Protein AF-A0A7R7GB59-F1 (afdb_monomer_lite)

Sequence (107 aa):
MNTKWMILTLVTFAVSACASMTWHEGSMIQYSQVQALENNQYQIEVMGGWDHDQAALERAVIKKARTECNGNAEIISSRMGTYFSASQYASGDAPKILSRVRCVDNS

Radius of gyration: 17.48 Å; chains: 1; bounding box: 29×28×70 Å

Secondary structure (DSSP, 8-state):
-------------------EEEEETTEEEEEEEEEEETTTEEEEEEEE-TT--HHHHHHHHHHHHHHHTTSEEEEEEEEEEETTBS-TTSTTSPEEEEEEEEEE---

pLDDT: mean 77.11, std 18.32, range [34.41, 95.31]

Foldseek 3Di:
DDDDDDPPPPPDDPPFPPWDWDDFPNFIKIFHGWGDDPPQKIKTKMWTAQPDDPVSQVVVVQVVSCVVLVHGKDWPDKQKDFPVTSHPPPPPGTIMMITMMHRDPPD

Structure (mmCIF, N/CA/C/O backbone):
data_AF-A0A7R7GB59-F1
#
_entry.id   AF-A0A7R7GB59-F1
#
loop_
_atom_site.group_PDB
_atom_site.id
_atom_site.type_symbol
_atom_site.label_atom_id
_atom_site.label_alt_id
_atom_site.label_comp_id
_atom_site.label_asym_id
_atom_site.label_entity_id
_atom_site.label_s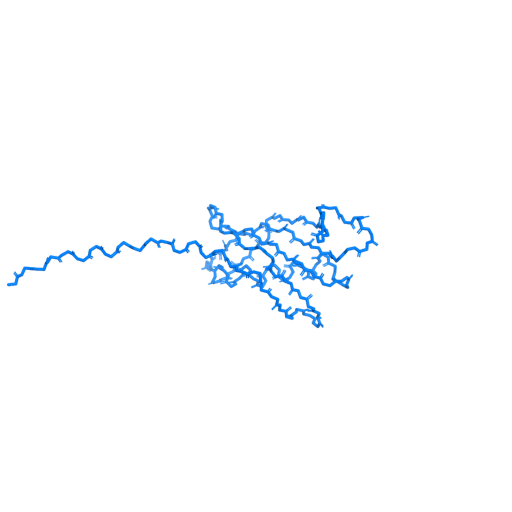eq_id
_atom_site.pdbx_PDB_ins_code
_atom_site.Cartn_x
_atom_site.Cartn_y
_atom_site.Cartn_z
_atom_site.occupancy
_atom_site.B_iso_or_equiv
_atom_site.auth_seq_id
_atom_site.auth_comp_id
_atom_site.auth_asym_id
_atom_site.auth_atom_id
_atom_site.pdbx_PDB_model_num
ATOM 1 N N . MET A 1 1 ? -9.441 12.409 53.622 1.00 40.56 1 MET A N 1
ATOM 2 C CA . MET A 1 1 ? -9.433 11.821 52.264 1.00 40.56 1 MET A CA 1
ATOM 3 C C . MET A 1 1 ? -10.400 12.614 51.409 1.00 40.56 1 MET A C 1
ATOM 5 O O . MET A 1 1 ? -11.562 12.677 51.770 1.00 40.56 1 MET A O 1
ATOM 9 N N . ASN A 1 2 ? -9.917 13.276 50.357 1.00 34.41 2 ASN A N 1
ATOM 10 C CA . ASN A 1 2 ? -10.762 13.876 49.323 1.00 34.41 2 ASN A CA 1
ATOM 11 C C . ASN A 1 2 ? -9.976 13.860 48.007 1.00 34.41 2 ASN A C 1
ATOM 13 O O . ASN A 1 2 ? -9.102 14.690 47.767 1.00 34.41 2 ASN A O 1
ATOM 17 N N . THR A 1 3 ? -10.249 12.837 47.205 1.00 44.44 3 THR A N 1
ATOM 18 C CA . THR A 1 3 ? -9.691 12.568 45.880 1.00 44.44 3 THR A CA 1
ATOM 19 C C . THR A 1 3 ? -10.236 13.592 44.888 1.00 44.44 3 THR A C 1
ATOM 21 O O . THR A 1 3 ? -11.377 13.505 44.438 1.00 44.44 3 THR A O 1
ATOM 24 N N . LYS A 1 4 ? -9.423 14.596 44.549 1.00 42.50 4 LYS A N 1
ATOM 25 C CA . LYS A 1 4 ? -9.718 15.514 43.447 1.00 42.50 4 LYS A CA 1
ATOM 26 C C . LYS A 1 4 ? -9.178 14.934 42.140 1.00 42.50 4 LYS A C 1
ATOM 28 O O . LYS A 1 4 ? -7.990 15.021 41.865 1.00 42.50 4 LYS A O 1
ATOM 33 N N . TRP A 1 5 ? -10.088 14.303 41.402 1.00 39.53 5 TRP A N 1
ATOM 34 C CA . TRP A 1 5 ? -10.272 14.412 39.952 1.00 39.53 5 TRP A CA 1
ATOM 35 C C . TRP A 1 5 ? -9.007 14.648 39.117 1.00 39.53 5 TRP A C 1
ATOM 37 O O . TRP A 1 5 ? -8.635 15.778 38.811 1.00 39.53 5 TRP A O 1
ATOM 47 N N . MET A 1 6 ? -8.401 13.544 38.689 1.00 41.81 6 MET A N 1
ATOM 48 C CA . MET A 1 6 ? -7.407 13.501 37.623 1.00 41.81 6 MET A CA 1
ATOM 49 C C . MET A 1 6 ? -8.160 13.250 36.307 1.00 41.81 6 MET A C 1
ATOM 51 O O . MET A 1 6 ? -8.393 12.107 35.928 1.00 41.81 6 MET A O 1
ATOM 55 N N . ILE A 1 7 ? -8.615 14.312 35.638 1.00 46.94 7 ILE A N 1
ATOM 56 C CA . ILE A 1 7 ? -9.067 14.210 34.243 1.00 46.94 7 ILE A CA 1
ATOM 57 C C . ILE A 1 7 ? -7.812 14.378 33.390 1.00 46.94 7 ILE A C 1
ATOM 59 O O . ILE A 1 7 ? -7.383 15.488 33.086 1.00 46.94 7 ILE A O 1
ATOM 63 N N . LEU A 1 8 ? -7.170 13.249 33.096 1.00 43.34 8 LEU A N 1
ATOM 64 C CA . LEU A 1 8 ? -6.067 13.164 32.153 1.00 43.34 8 LEU A CA 1
ATOM 65 C C . LEU A 1 8 ? -6.673 13.217 30.746 1.00 43.34 8 LEU A C 1
ATOM 67 O O . LEU A 1 8 ? -7.176 12.219 30.235 1.00 43.34 8 LEU A O 1
ATOM 71 N N . THR A 1 9 ? -6.696 14.404 30.147 1.00 47.75 9 THR A N 1
ATOM 72 C CA . THR A 1 9 ? -7.156 14.609 28.773 1.00 47.75 9 THR A CA 1
ATOM 73 C C . THR A 1 9 ? -6.188 13.903 27.821 1.00 47.75 9 THR A C 1
ATOM 75 O O . THR A 1 9 ? -5.141 14.443 27.468 1.00 47.75 9 THR A O 1
ATOM 78 N N . LEU A 1 10 ? -6.518 12.671 27.427 1.00 43.50 10 LEU A N 1
ATOM 79 C CA . LEU A 1 10 ? -5.859 11.941 26.344 1.00 43.50 10 LEU A CA 1
ATOM 80 C C . LEU A 1 10 ? -6.244 12.618 25.018 1.00 43.50 10 LEU A C 1
ATOM 82 O O . LEU A 1 10 ? -7.154 12.190 24.313 1.00 43.50 10 LEU A O 1
ATOM 86 N N . VAL A 1 11 ? -5.595 13.739 24.700 1.00 46.09 11 VAL A N 1
ATOM 87 C CA . VAL A 1 11 ? -5.706 14.341 23.371 1.00 46.09 11 VAL A CA 1
ATOM 88 C C . VAL A 1 11 ? -4.894 13.462 22.430 1.00 46.09 11 VAL A C 1
ATOM 90 O O . VAL A 1 11 ? -3.666 13.468 22.435 1.00 46.09 11 VAL A O 1
ATOM 93 N N . THR A 1 12 ? -5.637 12.644 21.692 1.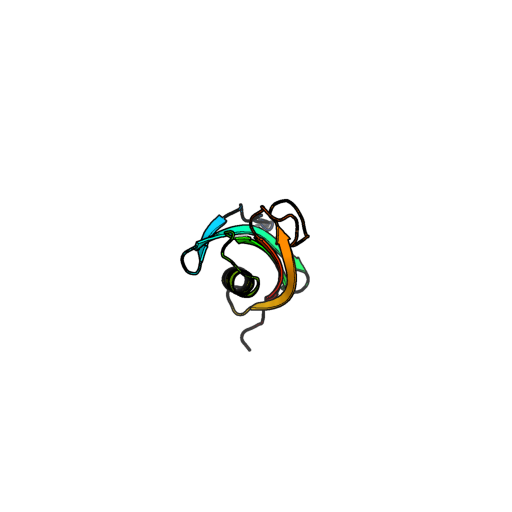00 46.06 12 THR A N 1
ATOM 94 C CA . THR A 1 12 ? -5.256 11.855 20.522 1.00 46.06 12 THR A CA 1
ATOM 95 C C . THR A 1 12 ? -4.056 12.438 19.783 1.00 46.06 12 THR A C 1
ATOM 97 O O . THR A 1 12 ? -4.168 13.434 19.067 1.00 46.06 12 THR A O 1
ATOM 100 N N . PHE A 1 13 ? -2.913 11.765 19.919 1.00 38.41 13 PHE A N 1
ATOM 101 C CA . PHE A 1 13 ? -1.826 11.858 18.959 1.00 38.41 13 PHE A CA 1
ATOM 102 C C . PHE A 1 13 ? -2.368 11.381 17.607 1.00 38.41 13 PHE A C 1
ATOM 104 O O . PHE A 1 13 ? -2.458 10.182 17.353 1.00 38.41 13 PHE A O 1
ATOM 111 N N . ALA A 1 14 ? -2.741 12.312 16.731 1.00 45.31 14 ALA A N 1
ATOM 112 C CA . ALA A 1 14 ? -2.806 12.034 15.305 1.00 45.31 14 ALA A CA 1
ATOM 113 C C . ALA A 1 14 ? -1.360 11.835 14.835 1.00 45.31 14 ALA A C 1
ATOM 115 O O . ALA A 1 14 ? -0.693 12.772 14.401 1.00 45.31 14 ALA A O 1
ATOM 116 N N . VAL A 1 15 ? -0.834 10.623 15.030 1.00 46.12 15 VAL A N 1
ATOM 117 C CA . VAL A 1 15 ? 0.480 10.235 14.524 1.00 46.12 15 VAL A CA 1
ATOM 118 C C . VAL A 1 15 ? 0.350 10.175 13.008 1.00 46.12 15 VAL A C 1
ATOM 120 O O . VAL A 1 15 ? -0.060 9.163 12.447 1.00 46.12 15 VAL A O 1
ATOM 123 N N . SER A 1 16 ? 0.669 11.273 12.326 1.00 47.22 16 SER A N 1
ATOM 124 C CA . SER A 1 16 ? 1.043 11.211 10.918 1.00 47.22 16 SER A CA 1
ATOM 125 C C . SER A 1 16 ? 2.291 10.333 10.858 1.00 47.22 16 SER A C 1
ATOM 127 O O . SER A 1 16 ? 3.387 10.795 11.180 1.00 47.22 16 SER A O 1
ATOM 129 N N . ALA A 1 17 ? 2.122 9.039 10.578 1.00 51.53 17 ALA A N 1
ATOM 130 C CA . ALA A 1 17 ? 3.238 8.112 10.509 1.00 51.53 17 ALA A CA 1
ATOM 131 C C . ALA A 1 17 ? 4.177 8.604 9.404 1.00 51.53 17 ALA A C 1
ATOM 133 O O . ALA A 1 17 ? 3.819 8.592 8.226 1.00 51.53 17 ALA A O 1
ATOM 134 N N . CYS A 1 18 ? 5.347 9.103 9.811 1.00 54.16 18 CYS A N 1
ATOM 135 C CA . CYS A 1 18 ? 6.396 9.547 8.908 1.00 54.16 18 CYS A CA 1
ATOM 136 C C . CYS A 1 18 ? 6.704 8.444 7.898 1.00 54.16 18 CYS A C 1
ATOM 138 O O . CYS A 1 18 ? 6.654 7.255 8.235 1.00 54.16 18 CYS A O 1
ATOM 140 N N . ALA A 1 19 ? 7.031 8.853 6.673 1.00 61.09 19 ALA A N 1
ATOM 141 C CA . ALA A 1 19 ? 7.310 7.929 5.595 1.00 61.09 19 ALA A CA 1
ATOM 142 C C . ALA A 1 19 ? 8.324 6.863 6.041 1.00 61.09 19 ALA A C 1
ATOM 144 O O . ALA A 1 19 ? 9.447 7.192 6.421 1.00 61.09 19 ALA A O 1
ATOM 145 N N . SER A 1 20 ? 7.913 5.593 6.051 1.00 69.44 20 SER A N 1
ATOM 146 C CA . SER A 1 20 ? 8.758 4.490 6.521 1.00 69.44 20 SER A CA 1
ATOM 147 C C . SER A 1 20 ? 9.132 3.597 5.349 1.00 69.44 20 SER A C 1
ATOM 149 O O . SER A 1 20 ? 8.270 3.035 4.675 1.00 69.44 20 SER A O 1
ATOM 151 N N . MET A 1 21 ? 10.436 3.501 5.093 1.00 78.56 21 MET A N 1
ATOM 152 C CA . MET A 1 21 ? 11.005 2.611 4.085 1.00 78.56 21 MET A CA 1
ATOM 153 C C . MET A 1 21 ? 11.198 1.222 4.697 1.00 78.56 21 MET A C 1
ATOM 155 O O . MET A 1 21 ? 11.692 1.090 5.818 1.00 78.56 21 MET A O 1
ATOM 159 N N . THR A 1 22 ? 10.794 0.173 3.987 1.00 81.88 22 THR A N 1
ATOM 160 C CA . THR A 1 22 ? 10.951 -1.215 4.431 1.00 81.88 22 THR A CA 1
ATOM 161 C C . THR A 1 22 ? 11.190 -2.150 3.251 1.00 81.88 22 THR A C 1
ATOM 163 O O . THR A 1 22 ? 10.964 -1.789 2.099 1.00 81.88 22 THR A O 1
ATOM 166 N N . TRP A 1 23 ? 11.638 -3.368 3.541 1.00 79.31 23 TRP A N 1
ATOM 167 C CA . TRP A 1 23 ? 11.783 -4.424 2.544 1.00 79.31 23 TRP A CA 1
ATOM 168 C C . TRP A 1 23 ? 10.486 -5.234 2.441 1.00 79.31 23 TRP A C 1
ATOM 170 O O . TRP A 1 23 ? 9.928 -5.684 3.450 1.00 79.31 23 TRP A O 1
ATOM 180 N N . HIS A 1 24 ? 10.014 -5.440 1.216 1.00 79.00 24 HIS A N 1
ATOM 181 C CA . HIS A 1 24 ? 8.881 -6.293 0.887 1.00 79.00 24 HIS A CA 1
ATOM 182 C C . HIS A 1 24 ? 9.242 -7.151 -0.325 1.00 79.00 24 HIS A C 1
ATOM 184 O O . HIS A 1 24 ? 9.687 -6.630 -1.336 1.00 79.00 24 HIS A O 1
ATOM 190 N N . GLU A 1 25 ? 9.118 -8.473 -0.189 1.00 79.88 25 GLU A N 1
ATOM 191 C CA . GLU A 1 25 ? 9.339 -9.430 -1.290 1.00 79.88 25 GLU A CA 1
ATOM 192 C C . GLU A 1 25 ? 10.685 -9.288 -2.028 1.00 79.88 25 GLU A C 1
ATOM 194 O O . GLU A 1 25 ? 10.792 -9.572 -3.212 1.00 79.88 25 GLU A O 1
ATOM 199 N N . GLY A 1 26 ? 11.741 -8.897 -1.307 1.00 77.88 26 GLY A N 1
ATOM 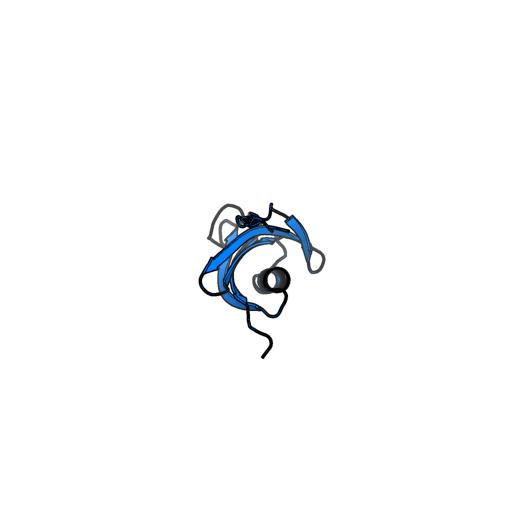200 C CA . GLY A 1 26 ? 13.091 -8.758 -1.866 1.00 77.88 26 GLY A CA 1
ATOM 201 C C . GLY A 1 26 ? 13.413 -7.369 -2.421 1.00 77.88 26 GLY A C 1
ATOM 202 O O . GLY A 1 26 ? 14.574 -7.114 -2.732 1.00 77.88 26 GLY A O 1
ATOM 203 N N . SER A 1 27 ? 12.442 -6.456 -2.435 1.00 78.38 27 SER A N 1
ATOM 204 C CA . SER A 1 27 ? 12.604 -5.102 -2.956 1.00 78.38 27 SER A CA 1
ATOM 205 C C . SER A 1 27 ? 12.149 -4.045 -1.950 1.00 78.38 27 SER A C 1
ATOM 207 O O . SER A 1 27 ? 11.471 -4.317 -0.955 1.00 78.38 27 SER A O 1
ATOM 209 N N . MET A 1 28 ? 12.613 -2.816 -2.149 1.00 83.00 28 MET A N 1
ATOM 210 C CA . MET A 1 28 ? 12.327 -1.715 -1.238 1.00 83.00 28 MET A CA 1
ATOM 211 C C . MET A 1 28 ? 10.955 -1.111 -1.546 1.00 83.00 28 MET A C 1
ATOM 213 O O . MET A 1 28 ? 10.625 -0.842 -2.701 1.00 83.00 28 MET A O 1
ATOM 217 N N . ILE A 1 29 ? 10.186 -0.865 -0.490 1.00 86.94 29 ILE A N 1
ATOM 218 C CA . ILE A 1 29 ? 8.938 -0.107 -0.526 1.00 86.94 29 ILE A CA 1
ATOM 219 C C . ILE A 1 29 ? 8.984 1.015 0.513 1.00 86.94 29 ILE A C 1
ATOM 221 O O . ILE A 1 29 ? 9.743 0.963 1.482 1.00 86.94 29 ILE A O 1
ATOM 225 N N . GLN A 1 30 ? 8.134 2.016 0.348 1.00 87.06 30 GLN A N 1
ATOM 226 C CA . GLN A 1 30 ? 7.973 3.128 1.268 1.00 87.06 30 GLN A CA 1
ATOM 227 C C . GLN A 1 30 ? 6.488 3.365 1.520 1.00 87.06 30 GLN A C 1
ATOM 229 O O . GLN A 1 30 ? 5.725 3.618 0.593 1.00 87.06 30 GLN A O 1
ATOM 234 N N . TYR A 1 31 ? 6.077 3.324 2.784 1.00 85.69 31 TYR A N 1
ATOM 235 C CA . TYR A 1 31 ? 4.756 3.798 3.190 1.00 85.69 31 TYR A CA 1
ATOM 236 C C . TYR A 1 31 ? 4.809 5.318 3.236 1.00 85.69 31 TYR A C 1
ATOM 238 O O . TYR A 1 31 ? 5.309 5.868 4.212 1.00 85.69 31 TYR A O 1
ATOM 246 N N . SER A 1 32 ? 4.384 5.999 2.176 1.00 82.62 32 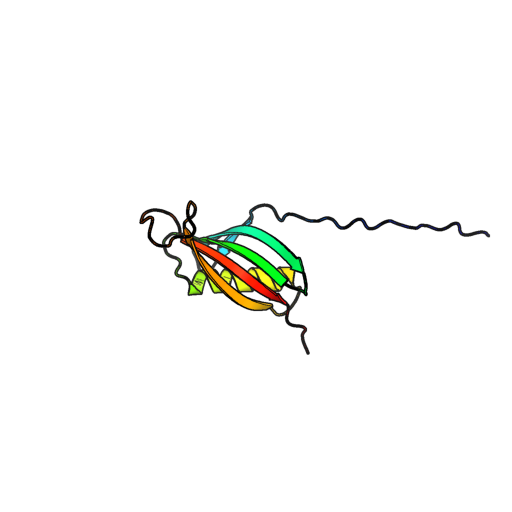SER A N 1
ATOM 247 C CA . SER A 1 32 ? 4.471 7.462 2.075 1.00 82.62 32 SER A CA 1
ATOM 248 C C . SER A 1 32 ? 3.393 8.170 2.883 1.00 82.62 32 SER A C 1
ATOM 250 O O . SER A 1 32 ? 3.637 9.258 3.400 1.00 82.62 32 SER A O 1
ATOM 252 N N . GLN A 1 33 ? 2.224 7.545 3.028 1.00 83.56 33 GLN A N 1
ATOM 253 C CA . GLN A 1 33 ? 1.119 8.089 3.802 1.00 83.56 33 GLN A CA 1
ATOM 254 C C . GLN A 1 33 ? 0.306 6.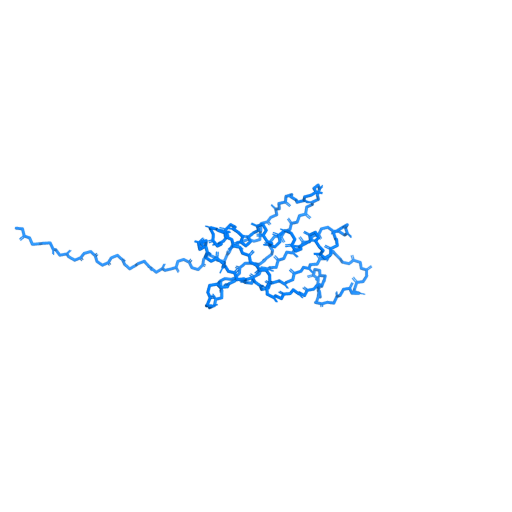972 4.447 1.00 83.56 33 GLN A C 1
ATOM 256 O O . GLN A 1 33 ? -0.045 5.982 3.807 1.00 83.56 33 GLN A O 1
ATOM 261 N N . VAL A 1 34 ? -0.038 7.170 5.716 1.00 88.44 34 VAL A N 1
ATOM 262 C CA . VAL A 1 34 ? -1.015 6.358 6.440 1.00 88.44 34 VAL A CA 1
ATOM 263 C C . VAL A 1 34 ? -1.939 7.319 7.168 1.00 88.44 34 VAL A C 1
ATOM 265 O O . VAL A 1 34 ? -1.496 8.087 8.020 1.00 88.44 34 VAL A O 1
ATOM 268 N N . GLN A 1 35 ? -3.213 7.311 6.798 1.00 90.19 35 GLN A N 1
ATOM 269 C CA . GLN A 1 35 ? -4.220 8.201 7.356 1.00 90.19 35 GLN A CA 1
ATOM 270 C C . GLN A 1 35 ? -5.392 7.379 7.881 1.00 90.19 35 GLN A C 1
ATOM 272 O O . GLN A 1 35 ? -6.024 6.645 7.123 1.00 90.19 35 GLN A O 1
ATOM 277 N N . ALA A 1 36 ? -5.701 7.529 9.168 1.00 88.88 36 ALA A N 1
ATOM 278 C CA . ALA A 1 36 ? -6.941 7.015 9.730 1.00 88.88 36 ALA A CA 1
ATOM 279 C C . ALA A 1 36 ? -8.131 7.797 9.150 1.00 88.88 36 ALA A C 1
ATOM 281 O O . ALA A 1 36 ? -8.118 9.030 9.107 1.00 88.88 36 ALA A O 1
ATOM 282 N N . LEU A 1 37 ? -9.140 7.070 8.686 1.00 87.81 37 LEU A N 1
ATOM 283 C CA . LEU A 1 37 ? -10.411 7.592 8.202 1.00 87.81 37 LEU A CA 1
ATOM 284 C C . LEU A 1 37 ? -11.528 7.224 9.189 1.00 87.81 37 LEU A C 1
ATOM 286 O O . LEU A 1 37 ? -11.348 6.425 10.107 1.00 87.81 37 LEU A O 1
ATOM 290 N N . GLU A 1 38 ? -12.715 7.784 8.976 1.00 86.56 38 GLU A N 1
ATOM 291 C CA . GLU A 1 38 ? -13.915 7.383 9.712 1.00 86.56 38 GLU A CA 1
ATOM 292 C C . GLU A 1 38 ? -14.308 5.922 9.418 1.00 86.56 38 GLU A C 1
ATOM 294 O O . GLU A 1 38 ? -13.925 5.342 8.399 1.00 86.56 38 GLU A O 1
ATOM 299 N N . ASN A 1 39 ? -15.137 5.335 10.288 1.00 84.81 39 ASN A N 1
ATOM 300 C CA . ASN A 1 39 ? -15.693 3.983 10.127 1.00 84.81 39 ASN A CA 1
ATOM 301 C C . ASN A 1 39 ? -14.640 2.859 10.072 1.00 84.81 39 ASN A C 1
ATOM 303 O O . ASN A 1 39 ? -14.763 1.946 9.252 1.00 84.81 39 ASN A O 1
ATOM 307 N N . ASN A 1 40 ? -13.623 2.929 10.939 1.00 88.00 40 ASN A N 1
ATOM 308 C CA . ASN A 1 40 ? -12.582 1.903 11.093 1.00 88.00 40 ASN A CA 1
ATOM 309 C C . ASN A 1 40 ? -11.834 1.601 9.778 1.00 88.00 40 ASN A C 1
ATOM 311 O O . ASN A 1 40 ? -11.606 0.449 9.397 1.00 88.00 40 ASN A O 1
ATOM 315 N N . GLN A 1 41 ? -11.529 2.661 9.029 1.00 91.31 41 GLN A N 1
ATOM 316 C CA . GLN A 1 41 ? -10.856 2.587 7.738 1.00 91.31 41 GLN A CA 1
ATOM 317 C C . GLN A 1 41 ? -9.539 3.346 7.769 1.00 91.31 41 GLN A C 1
ATOM 319 O O . GLN A 1 41 ? -9.365 4.294 8.528 1.00 91.31 41 GLN A O 1
ATOM 324 N N . TYR A 1 42 ? -8.630 2.956 6.884 1.00 91.50 42 TYR A N 1
ATOM 325 C CA . TYR A 1 42 ? -7.371 3.652 6.667 1.00 91.50 42 TYR A CA 1
ATOM 326 C C . TYR A 1 42 ? -7.183 3.927 5.181 1.00 91.50 42 TYR A C 1
ATOM 328 O O . TYR A 1 42 ? -7.609 3.157 4.319 1.00 91.50 42 TYR A O 1
ATOM 336 N N . GLN A 1 43 ? -6.526 5.034 4.874 1.00 94.00 43 GLN A N 1
ATOM 337 C CA . GLN A 1 43 ? -5.926 5.275 3.576 1.00 94.00 43 GLN A CA 1
ATOM 338 C C . GLN A 1 43 ? -4.424 5.039 3.694 1.00 94.00 43 GLN A C 1
ATOM 340 O O . GLN A 1 43 ? -3.768 5.628 4.552 1.00 94.00 43 GLN A O 1
ATOM 345 N N . ILE A 1 44 ? -3.895 4.164 2.845 1.00 92.56 44 ILE A N 1
ATOM 346 C CA . ILE A 1 44 ? -2.487 3.774 2.837 1.00 92.56 44 ILE A CA 1
ATOM 347 C C . ILE A 1 44 ? -1.942 4.011 1.436 1.00 92.56 44 ILE A C 1
ATOM 349 O O . ILE A 1 44 ? -2.448 3.448 0.462 1.00 92.56 44 ILE A O 1
ATOM 353 N N . GLU A 1 45 ? -0.910 4.840 1.347 1.00 91.69 45 GLU A N 1
ATOM 354 C CA . GLU A 1 45 ? -0.113 5.016 0.141 1.00 91.69 45 GLU A CA 1
ATOM 355 C C . GLU A 1 45 ? 1.199 4.237 0.287 1.00 91.69 45 GLU A C 1
ATOM 357 O O . GLU A 1 45 ? 1.940 4.412 1.260 1.00 91.69 45 GLU A O 1
ATOM 362 N N . VAL A 1 46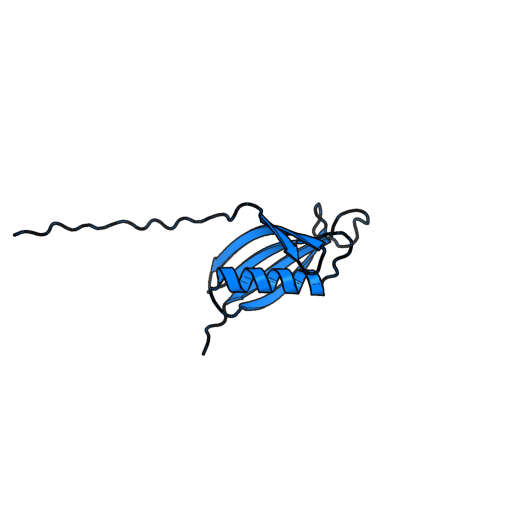 ? 1.464 3.353 -0.676 1.00 91.88 46 VAL A N 1
ATOM 363 C CA . VAL A 1 46 ? 2.714 2.597 -0.775 1.00 91.88 46 VAL A CA 1
ATOM 364 C C . VAL A 1 46 ? 3.388 2.950 -2.081 1.00 91.88 46 VAL A C 1
ATOM 366 O O . VAL A 1 46 ? 2.790 2.877 -3.150 1.00 91.88 46 VAL A O 1
ATOM 369 N N . MET A 1 47 ? 4.655 3.296 -1.981 1.00 90.00 47 MET A N 1
ATOM 370 C CA . MET A 1 47 ? 5.549 3.530 -3.092 1.00 90.00 47 MET A CA 1
ATOM 371 C C . MET A 1 47 ? 6.503 2.337 -3.196 1.00 90.00 47 MET A C 1
ATOM 373 O O . MET A 1 47 ? 7.019 1.895 -2.172 1.00 90.00 47 MET A O 1
ATOM 377 N N . GLY A 1 48 ? 6.723 1.782 -4.384 1.00 87.38 48 GLY A N 1
ATOM 378 C CA . GLY A 1 48 ? 7.606 0.623 -4.566 1.00 87.38 48 GLY A CA 1
ATOM 379 C C . GLY A 1 48 ? 8.677 0.844 -5.620 1.00 87.38 48 GLY A C 1
ATOM 380 O O . GLY A 1 48 ? 8.660 1.840 -6.330 1.00 87.38 48 GLY A O 1
ATOM 381 N N . GLY A 1 49 ? 9.609 -0.102 -5.729 1.00 83.31 49 GLY A N 1
ATOM 382 C CA . GLY A 1 49 ? 10.546 -0.184 -6.854 1.00 83.31 49 GLY A CA 1
ATOM 383 C C . GLY A 1 49 ? 9.854 -0.459 -8.197 1.00 83.31 49 GLY A C 1
ATOM 384 O O . GLY A 1 49 ? 8.704 -0.891 -8.233 1.00 83.31 49 GLY A O 1
ATOM 385 N N . TRP A 1 50 ? 10.562 -0.210 -9.306 1.00 80.75 50 TRP A N 1
ATOM 386 C CA . TRP A 1 50 ? 10.060 -0.362 -10.690 1.00 80.75 50 TRP A CA 1
ATOM 387 C C . TRP A 1 50 ? 9.622 -1.787 -11.049 1.00 80.75 50 TRP A C 1
ATOM 389 O O . TRP A 1 50 ? 8.924 -1.999 -12.033 1.00 80.75 50 TRP A O 1
ATOM 399 N N . ASP A 1 51 ? 10.066 -2.753 -10.260 1.00 79.25 51 ASP A N 1
ATOM 400 C CA . ASP A 1 51 ? 9.808 -4.178 -10.376 1.00 79.25 51 ASP A CA 1
ATOM 401 C C . ASP A 1 51 ? 8.484 -4.623 -9.734 1.00 79.25 51 ASP A C 1
ATOM 403 O O . ASP A 1 51 ? 8.045 -5.747 -9.970 1.00 79.25 51 ASP A O 1
ATOM 407 N N . HIS A 1 52 ? 7.830 -3.766 -8.943 1.00 84.00 52 HIS A N 1
ATOM 408 C CA . HIS A 1 52 ? 6.575 -4.118 -8.287 1.00 84.00 52 HIS A CA 1
ATOM 409 C C . HIS A 1 52 ? 5.367 -3.910 -9.200 1.00 84.00 52 HIS A C 1
ATOM 411 O O . HIS A 1 52 ? 5.102 -2.808 -9.685 1.00 84.00 52 HIS A O 1
ATOM 417 N N . ASP A 1 53 ? 4.572 -4.965 -9.347 1.00 86.25 53 ASP A N 1
ATOM 418 C CA . ASP A 1 53 ? 3.237 -4.885 -9.923 1.00 86.25 53 ASP A CA 1
ATOM 419 C C . ASP A 1 53 ? 2.188 -4.450 -8.880 1.00 86.25 53 ASP A C 1
ATOM 421 O O . ASP A 1 53 ? 2.466 -4.276 -7.688 1.00 86.25 53 ASP A O 1
ATOM 425 N N . GLN A 1 54 ? 0.946 -4.261 -9.332 1.00 88.12 54 GLN A N 1
ATOM 426 C CA . GLN A 1 54 ? -0.160 -3.881 -8.451 1.00 88.12 54 GLN A CA 1
ATOM 427 C C . GLN A 1 54 ? -0.367 -4.894 -7.315 1.00 88.12 54 GLN A C 1
ATOM 429 O O . GLN A 1 54 ? -0.565 -4.487 -6.173 1.00 88.12 54 GLN A O 1
ATOM 434 N N . ALA A 1 55 ? -0.291 -6.195 -7.601 1.00 90.62 55 ALA A N 1
ATOM 435 C CA . ALA A 1 55 ? -0.547 -7.234 -6.609 1.00 90.62 55 ALA A CA 1
ATOM 436 C C . ALA A 1 55 ? 0.501 -7.220 -5.485 1.00 90.62 55 ALA A C 1
ATOM 438 O O . ALA A 1 55 ? 0.152 -7.380 -4.314 1.00 90.62 55 ALA A O 1
ATOM 439 N N . ALA A 1 56 ? 1.775 -6.998 -5.813 1.00 90.12 56 ALA A N 1
ATOM 440 C CA . ALA A 1 56 ? 2.842 -6.865 -4.829 1.00 90.12 56 ALA A CA 1
ATOM 441 C C . ALA A 1 56 ? 2.643 -5.629 -3.937 1.00 90.12 56 ALA A C 1
ATOM 443 O O . ALA A 1 56 ? 2.764 -5.713 -2.712 1.00 90.12 56 ALA A O 1
ATOM 444 N N . LEU A 1 57 ? 2.242 -4.491 -4.513 1.00 90.44 57 LEU A N 1
ATOM 445 C CA . LEU A 1 57 ? 1.952 -3.289 -3.725 1.00 90.44 57 LEU A CA 1
ATOM 446 C C . LEU A 1 57 ? 0.683 -3.428 -2.866 1.00 90.44 57 LEU A C 1
ATOM 448 O O . LEU A 1 57 ? 0.652 -2.941 -1.736 1.00 90.44 57 LEU A O 1
ATOM 452 N N . GLU A 1 58 ? -0.349 -4.129 -3.338 1.00 93.62 58 GLU A N 1
ATOM 453 C CA . GLU A 1 58 ? -1.543 -4.445 -2.541 1.00 93.62 58 GLU A CA 1
ATOM 454 C C . GLU A 1 58 ? -1.214 -5.351 -1.344 1.00 93.62 58 GLU A C 1
ATOM 456 O O . GLU A 1 58 ? -1.729 -5.142 -0.241 1.00 93.62 58 GLU A O 1
ATOM 461 N N . ARG A 1 59 ? -0.299 -6.316 -1.504 1.00 92.88 59 ARG A N 1
ATOM 462 C CA . ARG A 1 59 ? 0.193 -7.135 -0.382 1.00 92.88 59 ARG A CA 1
ATOM 463 C C . ARG A 1 59 ? 0.927 -6.290 0.659 1.00 92.88 59 ARG A C 1
ATOM 465 O O . ARG A 1 59 ? 0.706 -6.477 1.860 1.00 92.88 59 ARG A O 1
ATOM 472 N N . ALA A 1 60 ? 1.737 -5.324 0.227 1.00 92.81 60 ALA A N 1
ATOM 473 C CA . ALA A 1 60 ? 2.373 -4.359 1.121 1.00 92.81 60 ALA A CA 1
ATOM 474 C C . ALA A 1 60 ? 1.347 -3.491 1.871 1.00 92.81 60 ALA A C 1
ATOM 476 O O . ALA A 1 60 ? 1.455 -3.317 3.089 1.00 92.81 60 ALA A O 1
ATOM 477 N N . VAL A 1 61 ? 0.316 -3.002 1.172 1.00 94.12 61 VAL A N 1
ATOM 478 C CA . VAL A 1 61 ? -0.813 -2.273 1.773 1.00 94.12 61 VAL A CA 1
ATOM 479 C C . VAL A 1 61 ? -1.479 -3.116 2.855 1.00 94.12 61 VAL A C 1
ATOM 481 O O . VAL A 1 61 ? -1.623 -2.640 3.978 1.00 94.12 61 VAL A O 1
ATOM 484 N N . ILE A 1 62 ? -1.851 -4.366 2.558 1.00 93.88 62 ILE A N 1
ATOM 485 C CA . ILE A 1 62 ? -2.497 -5.258 3.529 1.00 93.88 62 ILE A CA 1
ATOM 486 C C . ILE A 1 62 ? -1.595 -5.513 4.735 1.00 93.88 62 ILE A C 1
ATOM 488 O O . ILE A 1 62 ? -2.072 -5.475 5.869 1.00 93.88 62 ILE A O 1
ATOM 492 N N . LYS A 1 63 ? -0.292 -5.733 4.523 1.00 91.94 63 LYS A N 1
ATOM 493 C CA . LYS A 1 63 ? 0.666 -5.919 5.620 1.00 91.94 63 LYS A CA 1
ATOM 494 C C . LYS A 1 63 ? 0.642 -4.725 6.577 1.00 91.94 63 LYS A C 1
ATOM 496 O O . LYS A 1 63 ? 0.545 -4.926 7.785 1.00 91.94 63 LYS A O 1
ATOM 501 N N . LYS A 1 64 ? 0.685 -3.501 6.045 1.00 91.38 64 LYS A N 1
ATOM 502 C CA . LYS A 1 64 ? 0.617 -2.276 6.851 1.00 91.38 64 LYS A CA 1
ATOM 503 C C . LYS A 1 64 ? -0.749 -2.081 7.493 1.00 91.38 64 LYS A C 1
ATOM 505 O O . LYS A 1 64 ? -0.810 -1.777 8.677 1.00 91.38 64 LYS A O 1
ATOM 510 N N . ALA A 1 65 ? -1.827 -2.326 6.754 1.00 91.06 65 ALA A N 1
ATOM 511 C CA . ALA A 1 65 ? -3.191 -2.235 7.255 1.00 91.06 65 ALA A CA 1
ATOM 512 C C . ALA A 1 65 ? -3.410 -3.138 8.470 1.00 91.06 65 ALA A C 1
ATOM 514 O O . ALA A 1 65 ? -3.959 -2.688 9.464 1.00 91.06 65 ALA A O 1
ATOM 515 N N . ARG A 1 66 ? -2.913 -4.380 8.439 1.00 91.44 66 ARG A N 1
ATOM 516 C CA . ARG A 1 66 ? -2.999 -5.299 9.584 1.00 91.44 66 ARG A CA 1
ATOM 517 C C . ARG A 1 66 ? -2.271 -4.776 10.821 1.00 91.44 66 ARG A C 1
ATOM 519 O O . ARG A 1 66 ? -2.753 -4.977 11.931 1.00 91.44 66 ARG A O 1
ATOM 526 N N . THR A 1 67 ? -1.137 -4.094 10.640 1.00 89.31 67 THR A N 1
ATOM 527 C CA . THR A 1 67 ? -0.435 -3.420 11.742 1.00 89.31 67 THR A CA 1
ATOM 528 C C . THR A 1 67 ? -1.274 -2.285 12.325 1.00 89.31 67 THR A C 1
ATOM 530 O O . THR A 1 67 ? -1.430 -2.230 13.539 1.00 89.31 67 THR A O 1
ATOM 533 N N . GLU A 1 68 ? -1.840 -1.415 11.486 1.00 89.19 68 GLU A N 1
ATOM 534 C CA . GLU A 1 68 ? -2.642 -0.272 11.954 1.00 89.19 68 GLU A CA 1
ATOM 535 C C . GLU A 1 68 ? -3.976 -0.705 12.581 1.00 89.19 68 GLU A C 1
ATOM 537 O O . GLU A 1 68 ? -4.388 -0.167 13.603 1.00 89.19 68 GLU A O 1
ATOM 542 N N . CYS A 1 69 ? -4.615 -1.726 12.009 1.00 88.00 69 CYS A N 1
ATOM 543 C CA . CYS A 1 69 ? -5.851 -2.323 12.509 1.00 88.00 69 CYS A CA 1
ATOM 544 C C . CYS A 1 69 ? -5.642 -3.230 13.733 1.00 88.00 69 CYS A C 1
ATOM 546 O O . CYS A 1 69 ? -6.625 -3.707 14.294 1.00 88.00 69 CYS A O 1
ATOM 548 N N . ASN A 1 70 ? -4.391 -3.531 14.112 1.00 88.25 70 ASN A N 1
ATOM 549 C CA . ASN A 1 70 ? -4.045 -4.551 15.110 1.00 88.25 70 ASN A CA 1
ATOM 550 C C . ASN A 1 70 ? -4.824 -5.873 14.908 1.00 88.25 70 ASN A C 1
ATOM 552 O O . ASN A 1 70 ? -5.349 -6.467 15.851 1.00 88.25 70 ASN A O 1
ATOM 556 N N . GLY A 1 71 ? -4.964 -6.304 13.654 1.00 87.69 71 GLY A N 1
ATOM 557 C CA . GLY A 1 71 ? -5.912 -7.355 13.301 1.00 87.69 71 GLY A CA 1
ATOM 558 C C . GLY A 1 71 ? -6.054 -7.562 11.801 1.00 87.69 71 GLY A C 1
ATOM 559 O O . GLY A 1 71 ? -5.129 -7.299 11.030 1.00 87.69 71 GLY A O 1
ATOM 560 N N . ASN A 1 72 ? -7.213 -8.066 11.386 1.00 92.12 72 ASN A N 1
ATOM 561 C CA . ASN A 1 72 ? -7.503 -8.289 9.978 1.00 92.12 72 ASN A CA 1
ATOM 562 C C . ASN A 1 72 ? -7.863 -6.982 9.268 1.00 92.12 72 ASN A C 1
ATOM 564 O O . ASN A 1 72 ? -8.414 -6.049 9.851 1.00 92.12 72 ASN A O 1
ATOM 568 N N . ALA A 1 73 ? -7.536 -6.925 7.982 1.00 93.19 73 ALA A N 1
ATOM 569 C CA . ALA A 1 73 ? -7.837 -5.793 7.124 1.00 93.19 73 ALA A CA 1
ATOM 570 C C . ALA A 1 73 ? -8.122 -6.271 5.701 1.00 93.19 73 ALA A C 1
ATOM 572 O O . ALA A 1 73 ? -7.533 -7.254 5.242 1.00 93.19 73 ALA A O 1
ATOM 573 N N . GLU A 1 74 ? -8.990 -5.543 5.010 1.00 94.56 74 GLU A N 1
ATOM 574 C CA . GLU A 1 74 ? -9.386 -5.791 3.626 1.00 94.56 74 GLU A CA 1
ATOM 575 C C . GLU A 1 74 ? -9.236 -4.510 2.799 1.00 94.56 74 GLU A C 1
ATOM 577 O O . GLU A 1 74 ? -9.510 -3.409 3.284 1.00 94.56 74 GLU A O 1
ATOM 582 N N . ILE A 1 75 ? -8.811 -4.644 1.541 1.00 94.75 75 ILE A N 1
ATOM 583 C CA . ILE A 1 75 ? -8.796 -3.539 0.579 1.00 94.75 75 ILE A CA 1
ATOM 584 C C . ILE A 1 75 ? -10.215 -3.324 0.047 1.00 94.75 75 ILE A C 1
ATOM 586 O O . ILE A 1 75 ? -10.788 -4.206 -0.578 1.00 94.75 75 ILE A O 1
ATOM 590 N N . ILE A 1 76 ? -10.754 -2.120 0.234 1.00 95.31 76 ILE A N 1
ATOM 591 C CA . ILE A 1 76 ? -12.049 -1.711 -0.334 1.00 95.31 76 ILE A CA 1
ATOM 592 C C . ILE A 1 76 ? -11.864 -1.186 -1.759 1.00 95.31 76 ILE A C 1
ATOM 594 O O . ILE A 1 76 ? -12.705 -1.382 -2.633 1.00 95.31 76 ILE A O 1
ATOM 598 N N . SER A 1 77 ? -10.781 -0.443 -1.978 1.00 94.12 77 SER A N 1
ATOM 599 C CA . SER A 1 77 ? -10.478 0.162 -3.270 1.00 94.12 77 SER A CA 1
ATOM 600 C C . SER A 1 77 ? -9.002 0.503 -3.364 1.00 94.12 77 SER A C 1
ATOM 602 O O . SER A 1 77 ? -8.447 1.047 -2.404 1.00 94.12 77 SER A O 1
ATOM 604 N N . SER A 1 78 ? -8.425 0.315 -4.544 1.00 92.81 78 SER A N 1
ATOM 605 C CA . SER A 1 78 ? -7.039 0.668 -4.833 1.00 92.81 78 SER A CA 1
ATOM 606 C C . SER A 1 78 ? -6.923 1.420 -6.147 1.00 92.81 78 SER A C 1
ATOM 608 O O . SER A 1 78 ? -7.665 1.178 -7.099 1.00 92.81 78 SER A O 1
ATOM 610 N N . ARG A 1 79 ? -5.973 2.352 -6.192 1.00 90.81 79 ARG A N 1
ATOM 611 C CA . ARG A 1 79 ? -5.610 3.088 -7.397 1.00 90.81 79 ARG A CA 1
ATOM 612 C C . ARG A 1 79 ? -4.098 3.124 -7.543 1.00 90.81 79 ARG A C 1
ATOM 614 O O . ARG A 1 79 ? -3.400 3.649 -6.679 1.00 90.81 79 ARG A O 1
ATOM 621 N N . MET A 1 80 ? -3.625 2.621 -8.673 1.00 89.31 80 MET A N 1
ATOM 622 C CA . MET A 1 80 ? -2.225 2.707 -9.073 1.00 89.31 80 MET A CA 1
ATOM 623 C C . MET A 1 80 ? -1.877 4.086 -9.646 1.00 89.31 80 MET A C 1
ATOM 625 O O . MET A 1 80 ? -2.714 4.762 -10.252 1.00 89.31 80 MET A O 1
ATOM 629 N N . GLY A 1 81 ? -0.616 4.468 -9.491 1.00 85.50 81 GLY A N 1
ATOM 630 C CA . GLY A 1 81 ? 0.010 5.650 -10.069 1.00 85.50 81 GLY A CA 1
ATOM 631 C C . GLY A 1 81 ? 1.532 5.513 -10.064 1.00 85.50 81 GLY A C 1
ATOM 632 O O . GLY A 1 81 ? 2.065 4.414 -9.930 1.00 85.50 81 GLY A O 1
ATOM 633 N N . THR A 1 82 ? 2.225 6.639 -10.157 1.00 81.69 82 THR A N 1
ATOM 634 C CA . THR A 1 82 ? 3.678 6.768 -10.031 1.00 81.69 82 THR A CA 1
ATOM 635 C C . THR A 1 82 ? 4.060 7.795 -8.960 1.00 81.69 82 THR A C 1
ATOM 637 O O . THR A 1 82 ? 3.214 8.562 -8.501 1.00 81.69 82 THR A O 1
ATOM 640 N N . TYR A 1 83 ? 5.330 7.848 -8.545 1.00 71.50 83 TYR A N 1
ATOM 641 C CA . TYR A 1 83 ? 5.818 8.780 -7.508 1.00 71.50 83 TYR A CA 1
ATOM 642 C C . TYR A 1 83 ? 5.319 10.230 -7.695 1.00 71.50 83 TYR A C 1
ATOM 644 O O . TYR A 1 83 ? 4.910 10.862 -6.720 1.00 71.50 83 TYR A O 1
ATOM 652 N N . PHE A 1 84 ? 5.263 10.725 -8.938 1.00 68.25 84 PHE A N 1
ATOM 653 C CA . PHE A 1 84 ? 4.858 12.099 -9.267 1.00 68.25 84 PHE A CA 1
ATOM 654 C C . PHE A 1 84 ? 3.440 12.239 -9.839 1.00 68.25 84 PHE A C 1
ATOM 656 O O . PHE A 1 84 ? 2.988 13.356 -10.086 1.00 68.25 84 PHE A O 1
ATOM 663 N N . SER A 1 85 ? 2.706 11.143 -10.064 1.00 61.62 85 SER A N 1
ATOM 664 C CA . SER A 1 85 ? 1.376 11.218 -10.678 1.00 61.62 85 SER A CA 1
ATOM 665 C C . SER A 1 85 ? 0.444 10.099 -10.222 1.00 61.62 85 SER A C 1
ATOM 667 O O . SER A 1 85 ? 0.863 9.004 -9.887 1.00 61.62 85 SER A O 1
ATOM 669 N N . ALA A 1 86 ? -0.868 10.314 -10.269 1.00 60.44 86 ALA A N 1
ATOM 670 C CA . ALA A 1 86 ? -1.835 9.224 -10.095 1.00 60.44 86 ALA A CA 1
ATOM 671 C C . ALA A 1 86 ? -2.105 8.454 -11.411 1.00 60.44 86 ALA A C 1
ATOM 673 O O . ALA A 1 86 ? -3.180 7.867 -11.564 1.00 60.44 86 ALA A O 1
ATOM 674 N N . SER A 1 87 ? -1.186 8.529 -12.384 1.00 56.22 87 SER A N 1
ATOM 675 C CA . SER A 1 87 ? -1.263 7.857 -13.684 1.00 56.22 87 SER A CA 1
ATOM 676 C C . SER A 1 87 ? -0.178 6.783 -13.775 1.00 56.22 87 SER A C 1
ATOM 678 O O . SER A 1 87 ? 0.955 7.033 -13.385 1.00 56.22 87 SER A O 1
ATOM 680 N N . GLN A 1 88 ? -0.507 5.592 -14.281 1.00 54.47 88 GLN A N 1
ATOM 681 C CA . GLN A 1 88 ? 0.467 4.500 -14.460 1.00 54.47 88 GLN A CA 1
ATOM 682 C C . GLN A 1 88 ? 1.470 4.748 -15.604 1.00 54.47 88 GLN A C 1
ATOM 684 O O . GLN A 1 88 ? 2.429 3.999 -15.741 1.00 54.47 88 GLN A O 1
ATOM 689 N N . TYR A 1 89 ? 1.256 5.770 -16.441 1.00 51.34 89 TYR A N 1
ATOM 690 C CA . TYR A 1 89 ? 1.906 5.882 -17.754 1.00 51.34 89 TYR A CA 1
ATOM 691 C C . TYR A 1 89 ? 2.897 7.049 -17.893 1.00 51.34 89 TYR A C 1
ATOM 693 O O . TYR A 1 89 ? 3.351 7.329 -19.000 1.00 51.34 89 TYR A O 1
ATOM 701 N N . ALA A 1 90 ? 3.290 7.706 -16.796 1.00 53.38 90 ALA A N 1
ATOM 702 C CA . ALA A 1 90 ? 4.496 8.540 -16.789 1.00 53.38 90 ALA A CA 1
ATOM 703 C C . ALA A 1 90 ? 5.717 7.600 -16.719 1.00 53.38 90 ALA A C 1
ATOM 705 O O . ALA A 1 90 ? 6.170 7.213 -15.646 1.00 53.38 90 ALA A O 1
ATOM 706 N N . SER A 1 91 ? 6.152 7.127 -17.888 1.00 54.25 91 SER A N 1
ATOM 707 C CA . SER A 1 91 ? 6.883 5.873 -18.145 1.00 54.25 91 SER A CA 1
ATOM 708 C C . SER A 1 91 ? 8.350 5.797 -17.681 1.00 54.25 91 SER A C 1
ATOM 710 O O . SER A 1 91 ? 9.179 5.190 -18.358 1.00 54.25 91 SER A O 1
ATOM 712 N N . GLY A 1 92 ? 8.696 6.408 -16.554 1.00 62.00 92 GLY A N 1
ATOM 713 C CA . GLY A 1 92 ? 10.028 6.308 -15.946 1.00 62.00 92 GLY A CA 1
ATOM 714 C C . GLY A 1 92 ? 10.027 6.482 -14.432 1.00 62.00 92 GLY A C 1
ATOM 715 O O . GLY A 1 92 ? 11.089 6.510 -13.823 1.00 62.00 92 GLY A O 1
ATOM 716 N N . ASP A 1 93 ? 8.853 6.609 -13.821 1.00 73.62 93 ASP A N 1
ATOM 717 C CA . ASP A 1 93 ? 8.733 6.815 -12.390 1.00 73.62 93 ASP A CA 1
ATOM 718 C C . ASP A 1 93 ? 8.339 5.522 -11.696 1.00 73.62 93 ASP A C 1
ATOM 720 O O . ASP A 1 93 ? 7.556 4.718 -12.203 1.00 73.62 93 ASP A O 1
ATOM 724 N N . ALA A 1 94 ? 8.865 5.352 -10.490 1.00 81.31 94 ALA A N 1
ATOM 725 C CA . ALA A 1 94 ? 8.549 4.215 -9.654 1.00 81.31 94 ALA A CA 1
ATOM 726 C C . ALA A 1 94 ? 7.029 4.122 -9.384 1.00 81.31 94 ALA A C 1
ATOM 728 O O . ALA A 1 94 ? 6.359 5.160 -9.268 1.00 81.31 94 ALA A O 1
ATOM 729 N N . PRO A 1 95 ? 6.456 2.907 -9.321 1.00 87.25 95 PRO A N 1
ATOM 730 C CA . PRO A 1 95 ? 5.031 2.726 -9.112 1.00 87.25 95 PRO A CA 1
ATOM 731 C C . PRO A 1 95 ? 4.640 3.113 -7.686 1.00 87.25 95 PRO A C 1
ATOM 733 O O . PRO A 1 95 ? 5.403 2.973 -6.726 1.00 87.25 95 PRO A O 1
ATOM 736 N N . LYS A 1 96 ? 3.402 3.574 -7.540 1.00 89.56 96 LYS A N 1
ATOM 737 C CA . LYS A 1 96 ? 2.756 3.730 -6.241 1.00 89.56 96 LYS A CA 1
ATOM 738 C C . LYS A 1 96 ? 1.325 3.230 -6.285 1.00 89.56 96 LYS A C 1
ATOM 740 O O . LYS A 1 96 ? 0.681 3.254 -7.333 1.00 89.56 96 LYS A O 1
ATOM 745 N N . ILE A 1 97 ? 0.805 2.849 -5.131 1.00 92.00 97 ILE A N 1
ATOM 746 C CA . ILE A 1 97 ? -0.595 2.504 -4.943 1.00 92.00 97 ILE A CA 1
ATOM 747 C C . ILE A 1 97 ? -1.168 3.320 -3.793 1.00 92.00 97 ILE A C 1
ATOM 749 O O . ILE A 1 97 ? -0.563 3.430 -2.729 1.00 92.00 97 ILE A O 1
ATOM 753 N N . LEU A 1 98 ? -2.355 3.873 -4.005 1.00 92.69 98 LEU A N 1
ATOM 754 C CA . LEU A 1 98 ? -3.169 4.473 -2.960 1.00 92.69 98 LEU A CA 1
ATOM 755 C C . LEU A 1 98 ? -4.368 3.567 -2.724 1.00 92.69 98 LEU A C 1
ATOM 757 O O . LEU A 1 98 ? -5.180 3.361 -3.628 1.00 92.69 98 LEU A O 1
ATOM 761 N N . SER A 1 99 ? -4.483 3.041 -1.513 1.00 94.81 99 SER A N 1
ATOM 762 C CA . SER A 1 99 ? -5.529 2.088 -1.164 1.00 94.81 99 SER A CA 1
ATOM 763 C C . SER A 1 99 ? -6.329 2.561 0.035 1.00 94.81 99 SER A C 1
ATOM 765 O O . SER A 1 99 ? -5.777 3.086 1.001 1.00 94.81 99 SER A O 1
ATOM 767 N N . ARG A 1 100 ? -7.642 2.348 -0.022 1.00 95.06 100 ARG A N 1
ATOM 768 C CA . ARG A 1 100 ? -8.526 2.444 1.135 1.00 95.06 100 ARG A CA 1
ATOM 769 C C . ARG A 1 100 ? -8.768 1.042 1.661 1.00 95.06 100 ARG A C 1
ATOM 771 O O . ARG A 1 100 ? -9.199 0.167 0.912 1.00 95.06 100 ARG A O 1
ATOM 778 N N . VAL A 1 101 ? -8.505 0.854 2.942 1.00 95.06 101 VAL A N 1
ATOM 779 C CA . VAL A 1 101 ? -8.654 -0.419 3.639 1.00 95.06 101 VAL A CA 1
ATOM 780 C C . VAL A 1 101 ? -9.653 -0.280 4.777 1.00 95.06 101 VAL A C 1
ATOM 782 O O . VAL A 1 101 ? -9.792 0.799 5.354 1.00 95.06 101 VAL A O 1
ATOM 785 N N . ARG A 1 102 ? -10.345 -1.367 5.102 1.00 94.88 102 ARG A N 1
ATOM 786 C CA . ARG A 1 102 ? -11.224 -1.485 6.267 1.00 94.88 102 ARG A CA 1
ATOM 787 C C . ARG A 1 102 ? -10.633 -2.499 7.227 1.00 94.88 102 ARG A C 1
ATOM 789 O O . ARG A 1 102 ? -10.248 -3.583 6.796 1.00 94.88 102 ARG A O 1
ATOM 796 N N . CYS A 1 103 ? -10.591 -2.157 8.507 1.00 92.75 103 CYS A N 1
ATOM 797 C CA . CYS A 1 103 ? -10.296 -3.132 9.543 1.00 92.75 103 CYS A CA 1
ATOM 798 C C . CYS A 1 103 ? -11.497 -4.056 9.712 1.00 92.75 103 CYS A C 1
ATOM 800 O O . CYS A 1 103 ? -12.637 -3.599 9.810 1.00 92.75 103 CYS A O 1
ATOM 802 N N . VAL A 1 104 ? -11.231 -5.355 9.714 1.00 90.69 104 VAL A N 1
ATOM 803 C CA . VAL A 1 104 ? -12.250 -6.383 9.891 1.00 90.69 104 VAL A CA 1
ATOM 804 C C . VAL A 1 104 ? -12.085 -6.916 11.302 1.00 90.69 104 VAL A C 1
ATOM 806 O O . VAL A 1 104 ? -11.013 -7.419 11.649 1.00 90.69 104 VAL A O 1
ATOM 809 N N . ASP A 1 105 ? -13.127 -6.777 12.117 1.00 77.75 105 ASP A N 1
ATOM 810 C CA . ASP A 1 105 ? -13.128 -7.355 13.454 1.00 77.75 105 ASP A CA 1
ATOM 811 C C . ASP A 1 105 ? -12.962 -8.873 13.327 1.00 77.75 105 ASP A C 1
ATOM 813 O O . ASP A 1 105 ? -13.622 -9.519 12.507 1.00 77.75 105 ASP A O 1
ATOM 817 N N . ASN A 1 106 ? -12.054 -9.447 14.120 1.00 58.28 106 ASN A N 1
ATOM 818 C CA . ASN A 1 106 ? -11.961 -10.896 14.267 1.00 58.28 106 ASN A CA 1
ATOM 819 C C . ASN A 1 106 ? -13.250 -11.366 14.949 1.00 58.28 106 ASN A C 1
ATOM 821 O O . ASN A 1 106 ? -13.354 -11.296 16.172 1.00 58.28 106 ASN A O 1
ATOM 825 N N . SER A 1 107 ? -14.243 -11.737 14.141 1.00 50.47 107 SER A N 1
ATOM 826 C CA . SER A 1 107 ? -15.491 -12.353 14.600 1.00 50.47 107 SER A CA 1
ATOM 827 C C . SER A 1 107 ? -15.224 -13.731 15.190 1.00 50.47 107 SER A C 1
ATOM 829 O O . SER A 1 107 ? -14.355 -14.440 14.629 1.00 50.47 107 SER A O 1
#